Protein AF-A0A346MQ80-F1 (afdb_monomer)

Solvent-accessible surface area (backbone atoms only — not comparable to full-atom values): 6029 Å² total; per-residue (Å²): 133,83,65,80,61,56,65,54,52,51,52,51,49,65,62,46,48,62,55,48,46,70,76,73,52,76,80,83,78,87,58,66,38,79,82,49,69,52,98,87,26,42,31,30,27,50,68,86,54,78,89,53,74,91,45,47,69,59,49,46,54,50,50,57,52,48,51,68,75,38,64,91,51,84,67,48,67,32,31,45,47,48,78,55,81,80,87,45,72,45,78,47,76,39,62,79,133

Mean predicted aligned error: 6.94 Å

Structure (mmCIF, N/CA/C/O backbone):
data_AF-A0A346MQ80-F1
#
_entry.id   AF-A0A346MQ80-F1
#
loop_
_atom_site.group_PDB
_atom_site.id
_atom_site.type_symbol
_atom_site.label_atom_id
_atom_site.label_alt_id
_atom_site.label_comp_id
_atom_site.label_asym_id
_atom_site.label_entity_id
_atom_site.label_seq_id
_atom_site.pdbx_PDB_ins_code
_atom_site.Cartn_x
_atom_site.Cartn_y
_atom_site.Cartn_z
_atom_site.occupancy
_atom_site.B_iso_or_equiv
_atom_site.auth_seq_id
_atom_site.auth_comp_id
_atom_site.auth_asym_id
_atom_site.auth_atom_id
_atom_site.pdbx_PDB_model_num
ATOM 1 N N . ALA A 1 1 ? 29.458 -0.908 -48.238 1.00 64.75 1 ALA A N 1
ATOM 2 C CA . ALA A 1 1 ? 27.996 -0.791 -48.421 1.00 64.75 1 ALA A CA 1
ATOM 3 C C . ALA A 1 1 ? 27.311 -1.436 -47.224 1.00 64.75 1 ALA A C 1
ATOM 5 O O . ALA A 1 1 ? 27.731 -2.516 -46.825 1.00 64.75 1 ALA A O 1
ATOM 6 N N . VAL A 1 2 ? 26.333 -0.771 -46.608 1.00 75.25 2 VAL A N 1
ATOM 7 C CA . VAL A 1 2 ? 25.591 -1.332 -45.466 1.00 75.25 2 VAL A CA 1
ATOM 8 C C . VAL A 1 2 ? 24.642 -2.412 -45.988 1.00 75.25 2 VAL A C 1
ATOM 10 O O . VAL A 1 2 ? 23.961 -2.194 -46.987 1.00 75.25 2 VAL A O 1
A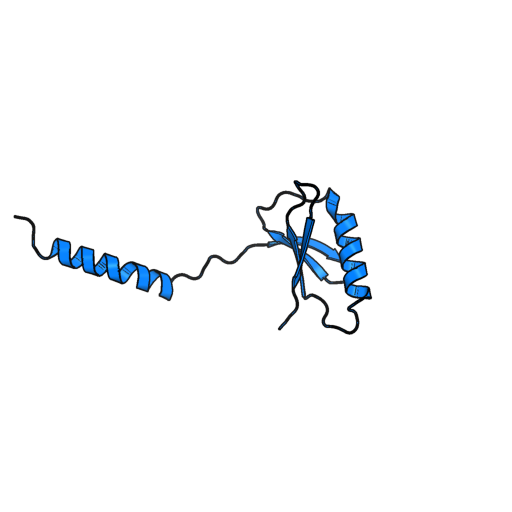TOM 13 N N . ASN A 1 3 ? 24.617 -3.579 -45.341 1.00 86.31 3 ASN A N 1
ATOM 14 C CA . ASN A 1 3 ? 23.718 -4.666 -45.721 1.00 86.31 3 ASN A CA 1
ATOM 15 C C . ASN A 1 3 ? 22.251 -4.204 -45.547 1.00 86.31 3 ASN A C 1
ATOM 17 O O . ASN A 1 3 ? 21.861 -3.881 -44.421 1.00 86.31 3 ASN A O 1
ATOM 21 N N . PRO A 1 4 ? 21.422 -4.188 -46.611 1.00 86.31 4 PRO A N 1
ATOM 22 C CA . PRO A 1 4 ? 20.046 -3.680 -46.559 1.00 86.31 4 PRO A CA 1
ATOM 23 C C . PRO A 1 4 ? 19.120 -4.478 -45.626 1.00 86.31 4 PRO A C 1
ATOM 25 O O . PRO A 1 4 ? 18.016 -4.028 -45.322 1.00 86.31 4 PRO A O 1
ATOM 28 N N . TRP A 1 5 ? 19.553 -5.645 -45.146 1.00 91.94 5 TRP A N 1
ATOM 29 C CA . TRP A 1 5 ? 18.826 -6.444 -44.161 1.00 91.94 5 TRP A CA 1
ATOM 30 C C . TRP A 1 5 ? 18.903 -5.891 -42.737 1.00 91.94 5 TRP A C 1
ATOM 32 O O . TRP A 1 5 ? 17.964 -6.079 -41.967 1.00 91.94 5 TRP A O 1
ATOM 42 N N . ILE A 1 6 ? 19.968 -5.159 -42.399 1.00 93.00 6 ILE A N 1
ATOM 43 C CA . ILE A 1 6 ? 20.173 -4.587 -41.060 1.00 93.00 6 ILE A CA 1
ATOM 44 C C . ILE A 1 6 ? 18.998 -3.685 -40.631 1.00 93.00 6 ILE A C 1
ATOM 46 O O . ILE A 1 6 ? 18.405 -3.963 -39.588 1.00 93.00 6 ILE A O 1
ATOM 50 N N . PRO A 1 7 ? 18.577 -2.661 -41.405 1.00 93.88 7 PRO A N 1
ATOM 51 C CA . PRO A 1 7 ? 17.470 -1.796 -40.989 1.00 93.88 7 PRO A CA 1
ATOM 52 C C . PRO A 1 7 ? 16.128 -2.537 -40.890 1.00 93.88 7 PRO A C 1
ATOM 54 O O . PRO A 1 7 ? 15.298 -2.190 -40.055 1.00 93.88 7 PRO A O 1
ATOM 57 N N . ARG A 1 8 ? 15.914 -3.584 -41.698 1.00 94.25 8 ARG A N 1
ATOM 58 C CA . ARG A 1 8 ? 14.678 -4.384 -41.672 1.00 94.25 8 ARG A CA 1
ATOM 59 C C . ARG A 1 8 ? 14.564 -5.215 -40.398 1.00 94.25 8 ARG A C 1
ATOM 61 O O . ARG A 1 8 ? 13.495 -5.264 -39.801 1.00 94.25 8 ARG A O 1
ATOM 68 N N . VAL A 1 9 ? 15.667 -5.829 -39.972 1.00 95.88 9 VAL A N 1
ATOM 69 C CA . VAL A 1 9 ? 15.724 -6.583 -38.712 1.00 95.88 9 VAL A CA 1
ATOM 70 C C . VAL A 1 9 ? 15.524 -5.651 -37.520 1.00 95.88 9 VAL A C 1
ATOM 72 O O . VAL A 1 9 ? 14.761 -5.983 -36.619 1.00 95.88 9 VAL A O 1
ATOM 75 N N . ILE A 1 10 ? 16.139 -4.465 -37.535 1.00 95.94 10 ILE A N 1
ATOM 76 C CA . ILE A 1 10 ? 15.958 -3.468 -36.468 1.00 95.94 10 ILE A CA 1
ATOM 77 C C . ILE A 1 10 ? 14.492 -3.031 -36.373 1.00 95.94 10 ILE A C 1
ATOM 79 O O . ILE A 1 10 ? 13.942 -3.014 -35.276 1.00 95.94 10 ILE A O 1
ATOM 83 N N . LEU A 1 11 ? 13.838 -2.733 -37.502 1.00 95.88 11 LEU A N 1
ATOM 84 C CA . LEU A 1 11 ? 12.422 -2.351 -37.517 1.00 95.88 11 LEU A CA 1
ATOM 85 C C . LEU A 1 11 ? 11.523 -3.482 -36.999 1.00 95.88 11 LEU A C 1
ATOM 87 O O . LEU A 1 11 ? 10.606 -3.239 -36.218 1.00 95.88 11 LEU A O 1
ATOM 91 N N . PHE A 1 12 ? 11.807 -4.720 -37.405 1.00 96.62 12 PHE A N 1
ATOM 92 C CA . PHE A 1 12 ? 11.075 -5.890 -36.934 1.00 96.62 12 PHE A CA 1
ATOM 93 C C . PHE A 1 12 ? 11.216 -6.073 -35.420 1.00 96.62 12 PHE A C 1
ATOM 95 O O . PHE A 1 12 ? 10.213 -6.211 -34.727 1.00 96.62 12 PHE A O 1
ATOM 102 N N . LEU A 1 13 ? 12.440 -6.006 -34.888 1.00 96.75 13 LEU A N 1
ATOM 103 C CA . LEU A 1 13 ? 12.687 -6.102 -33.448 1.00 96.75 13 LEU A CA 1
ATOM 104 C C . LEU A 1 13 ? 12.037 -4.949 -32.676 1.00 96.75 13 LEU A C 1
ATOM 106 O O . LEU A 1 13 ? 11.488 -5.182 -31.603 1.00 96.75 13 LEU A O 1
ATOM 110 N N . ALA A 1 14 ? 12.041 -3.734 -33.230 1.00 95.69 14 ALA A N 1
ATOM 111 C CA . ALA A 1 14 ? 11.400 -2.575 -32.614 1.00 95.69 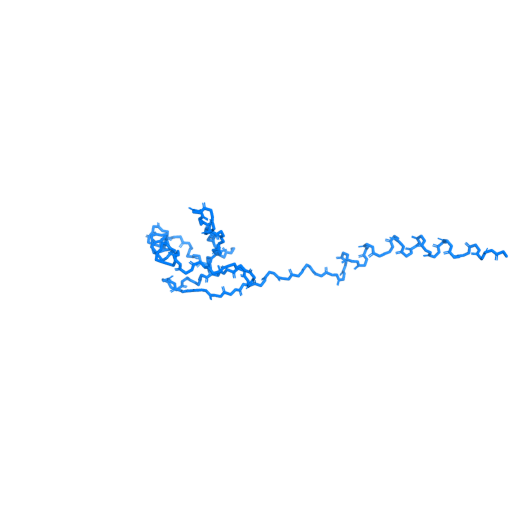14 ALA A CA 1
ATOM 112 C C . ALA A 1 14 ? 9.877 -2.748 -32.476 1.00 95.69 14 ALA A C 1
ATOM 114 O O . ALA A 1 14 ? 9.302 -2.292 -31.492 1.00 95.69 14 ALA A O 1
ATOM 115 N N . LEU A 1 15 ? 9.233 -3.433 -33.427 1.00 95.69 15 LEU A N 1
ATOM 116 C CA . LEU A 1 15 ? 7.805 -3.764 -33.365 1.00 95.69 15 LEU A CA 1
ATOM 117 C C . LEU A 1 15 ? 7.518 -4.990 -32.490 1.00 95.69 15 LEU A C 1
ATOM 119 O O . LEU A 1 15 ? 6.491 -5.040 -31.819 1.00 95.69 15 LEU A O 1
ATOM 123 N N . LEU A 1 16 ? 8.417 -5.974 -32.483 1.00 97.00 16 LEU A N 1
ATOM 124 C CA . LEU A 1 16 ? 8.259 -7.207 -31.713 1.00 97.00 16 LEU A CA 1
ATOM 125 C C . LEU A 1 16 ? 8.430 -6.968 -30.205 1.00 97.00 16 LEU A C 1
ATOM 127 O O . LEU A 1 16 ? 7.697 -7.534 -29.398 1.00 97.00 16 LEU A O 1
ATOM 131 N N . LEU A 1 17 ? 9.385 -6.122 -29.816 1.00 95.06 17 LEU A N 1
ATOM 132 C CA . LEU A 1 17 ? 9.734 -5.872 -28.418 1.00 95.06 17 LEU A CA 1
ATOM 133 C C . LEU A 1 17 ? 8.549 -5.426 -27.535 1.00 95.06 17 LEU A C 1
ATOM 135 O O . LEU A 1 17 ? 8.375 -6.041 -26.484 1.00 95.06 17 LEU A O 1
ATOM 139 N N . PRO A 1 18 ? 7.695 -4.449 -27.911 1.00 94.31 18 PRO A N 1
ATOM 140 C CA . PRO A 1 18 ? 6.540 -4.085 -27.087 1.00 94.31 18 PRO A CA 1
ATOM 141 C C . PRO A 1 18 ? 5.528 -5.230 -26.939 1.00 94.31 18 PRO A C 1
ATOM 143 O O . PRO A 1 18 ? 4.946 -5.388 -25.869 1.00 94.31 18 PRO A O 1
ATOM 146 N N . ILE A 1 19 ? 5.357 -6.070 -27.966 1.00 94.94 19 ILE A N 1
ATOM 147 C CA . ILE A 1 19 ? 4.480 -7.250 -27.899 1.00 94.94 19 ILE A CA 1
ATOM 148 C C . ILE A 1 19 ? 5.036 -8.252 -26.882 1.00 94.94 19 ILE A C 1
ATOM 150 O O . ILE A 1 19 ? 4.302 -8.739 -26.027 1.00 94.94 19 ILE A O 1
ATOM 154 N N . CYS A 1 20 ? 6.345 -8.512 -26.922 1.00 93.94 20 CYS A N 1
ATOM 155 C CA . CYS A 1 20 ? 7.008 -9.372 -25.944 1.00 93.94 20 CYS A CA 1
ATOM 156 C C . CYS A 1 20 ? 6.870 -8.834 -24.515 1.00 93.94 20 CYS A C 1
ATOM 158 O O . CYS A 1 20 ? 6.624 -9.612 -23.600 1.00 93.94 20 CYS A O 1
ATOM 160 N N . VAL A 1 21 ? 6.993 -7.519 -24.308 1.00 93.44 21 VAL A N 1
ATOM 161 C CA . VAL A 1 21 ? 6.813 -6.917 -22.977 1.00 93.44 21 VAL A CA 1
ATOM 162 C C . VAL A 1 21 ? 5.397 -7.171 -22.459 1.00 93.44 21 VAL A C 1
ATOM 164 O O . VAL A 1 21 ? 5.245 -7.643 -21.337 1.00 93.44 21 VAL A O 1
ATOM 167 N N . LEU A 1 22 ? 4.368 -6.955 -23.279 1.00 89.88 22 LEU A N 1
ATOM 168 C CA . LEU A 1 22 ? 2.977 -7.181 -22.867 1.00 89.88 22 LEU A CA 1
ATOM 169 C C . LEU A 1 22 ? 2.662 -8.652 -22.560 1.00 89.88 22 LEU A C 1
ATOM 171 O O . LEU A 1 22 ? 1.844 -8.926 -21.689 1.00 89.88 22 LEU A O 1
ATOM 175 N N . LEU A 1 23 ? 3.285 -9.590 -23.277 1.00 91.94 23 LEU A N 1
ATOM 176 C CA . LEU A 1 23 ? 3.012 -11.023 -23.119 1.00 91.94 23 LEU A CA 1
ATOM 177 C C . LEU A 1 23 ? 3.844 -11.691 -22.020 1.00 91.94 23 LEU A C 1
ATOM 179 O O . LEU A 1 23 ? 3.412 -12.699 -21.466 1.00 91.94 23 LEU A O 1
ATOM 183 N N . PHE A 1 24 ? 5.042 -11.176 -21.734 1.00 90.44 24 PHE A N 1
ATOM 184 C CA . PHE A 1 24 ? 6.021 -11.865 -20.886 1.00 90.44 24 PHE A CA 1
ATOM 185 C C . PHE A 1 24 ? 6.430 -11.092 -19.635 1.00 90.44 24 PHE A C 1
ATOM 187 O O . PHE A 1 24 ? 7.193 -11.625 -18.829 1.00 90.44 24 PHE A O 1
ATOM 194 N N . THR A 1 25 ? 5.955 -9.860 -19.447 1.00 86.62 25 THR A N 1
ATOM 195 C CA . THR A 1 25 ? 6.199 -9.117 -18.206 1.00 86.62 25 THR A CA 1
ATOM 196 C C . THR A 1 25 ? 4.902 -8.973 -17.428 1.00 86.62 25 THR A C 1
ATOM 198 O O . THR A 1 25 ? 3.906 -8.475 -17.940 1.00 86.62 25 THR A O 1
ATOM 201 N N . ASN A 1 26 ? 4.924 -9.416 -16.174 1.00 78.31 26 ASN A N 1
ATOM 202 C CA . ASN A 1 26 ? 3.914 -9.016 -15.208 1.00 78.31 26 ASN A CA 1
ATOM 203 C C . ASN A 1 26 ? 4.391 -7.720 -14.544 1.00 78.31 26 ASN A C 1
ATOM 205 O O . ASN A 1 26 ? 5.599 -7.573 -14.313 1.00 78.31 26 ASN A O 1
ATOM 209 N N . PRO A 1 27 ? 3.489 -6.772 -14.238 1.00 77.62 27 PRO A N 1
ATOM 210 C CA . PRO A 1 27 ? 3.857 -5.636 -13.409 1.00 77.62 27 PRO A CA 1
ATOM 211 C C . PRO A 1 27 ? 4.421 -6.151 -12.081 1.00 77.62 27 PRO A C 1
ATOM 213 O O . PRO A 1 27 ? 3.953 -7.156 -11.548 1.00 77.62 27 PRO A O 1
ATOM 216 N N . ALA A 1 28 ? 5.445 -5.477 -11.559 1.00 78.12 28 ALA A N 1
ATOM 217 C CA . ALA A 1 28 ? 5.991 -5.824 -10.255 1.00 78.12 28 ALA A CA 1
ATOM 218 C C . ALA A 1 28 ? 4.880 -5.735 -9.197 1.00 78.12 28 ALA A C 1
ATOM 220 O O . ALA A 1 28 ? 4.190 -4.716 -9.107 1.00 78.12 28 ALA A O 1
ATOM 221 N N . GLU A 1 29 ? 4.707 -6.799 -8.413 1.00 79.75 29 GLU A N 1
ATOM 222 C CA . GLU A 1 29 ? 3.722 -6.804 -7.337 1.00 79.75 29 GLU A CA 1
ATOM 223 C C . GLU A 1 29 ? 4.082 -5.760 -6.280 1.00 79.75 29 GLU A C 1
ATOM 225 O O . GLU A 1 29 ? 5.249 -5.566 -5.919 1.00 79.75 29 GLU A O 1
ATOM 230 N N . SER A 1 30 ? 3.059 -5.067 -5.783 1.00 85.06 30 SER A N 1
ATOM 231 C CA . SER A 1 30 ? 3.243 -4.088 -4.717 1.00 85.06 30 SER A CA 1
ATOM 232 C C . SER A 1 30 ? 3.570 -4.810 -3.415 1.00 85.06 30 SER A C 1
ATOM 234 O O . SER A 1 30 ? 2.801 -5.640 -2.943 1.00 85.06 30 SER A O 1
ATOM 236 N N . GLN A 1 31 ? 4.719 -4.4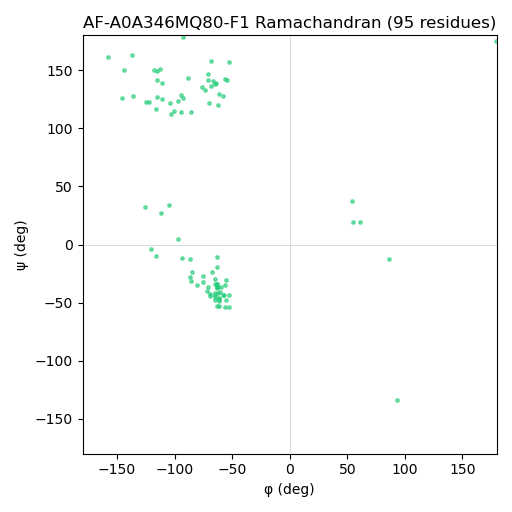81 -2.828 1.00 92.94 31 GLN A N 1
ATOM 237 C CA . GLN A 1 31 ? 5.166 -5.073 -1.572 1.00 92.94 31 GLN A CA 1
ATOM 238 C C . GLN A 1 31 ? 4.727 -4.219 -0.384 1.00 92.94 31 GLN A C 1
ATOM 240 O O . GLN A 1 31 ? 5.055 -3.029 -0.290 1.00 92.94 31 GLN A O 1
ATOM 245 N N . PHE A 1 32 ? 4.047 -4.854 0.565 1.00 95.62 32 PHE A N 1
ATOM 246 C CA . PHE A 1 32 ? 3.576 -4.232 1.794 1.00 95.62 32 PHE A CA 1
ATOM 247 C C . PHE A 1 32 ? 4.218 -4.885 3.017 1.00 95.62 32 PHE A C 1
ATOM 249 O O . PHE A 1 32 ? 4.568 -6.063 3.008 1.00 95.62 32 PHE A O 1
ATOM 256 N N . ARG A 1 33 ? 4.377 -4.100 4.081 1.00 95.38 33 ARG A N 1
ATOM 257 C CA . ARG A 1 33 ? 4.767 -4.567 5.411 1.00 95.38 33 ARG A CA 1
ATOM 258 C C . ARG A 1 33 ? 3.626 -4.312 6.387 1.00 95.38 33 ARG A C 1
ATOM 260 O O . ARG A 1 33 ? 2.993 -3.256 6.327 1.00 95.38 33 ARG A O 1
ATOM 267 N N . GLN A 1 34 ? 3.417 -5.244 7.3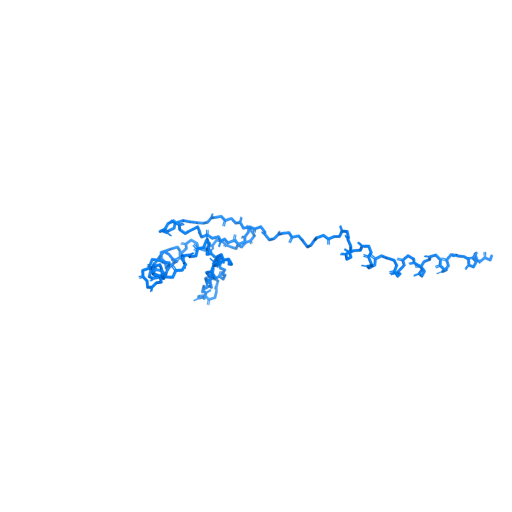05 1.00 96.56 34 GLN A N 1
ATOM 268 C CA . GLN A 1 34 ? 2.451 -5.080 8.383 1.00 96.56 34 GLN A CA 1
ATOM 269 C C . GLN A 1 34 ? 3.011 -4.142 9.457 1.00 96.56 34 GLN A C 1
ATOM 271 O O . GLN A 1 34 ? 4.178 -4.245 9.840 1.00 96.56 34 GLN A O 1
ATOM 276 N N . ILE A 1 35 ? 2.183 -3.209 9.923 1.00 95.69 35 ILE A N 1
ATOM 277 C CA . ILE A 1 35 ? 2.526 -2.245 10.984 1.00 95.69 35 ILE A CA 1
ATOM 278 C C . ILE A 1 35 ? 1.676 -2.416 12.244 1.00 95.69 35 ILE A C 1
ATOM 280 O O . ILE A 1 35 ? 1.981 -1.807 13.266 1.00 95.69 35 ILE A O 1
ATOM 284 N N . GLY A 1 36 ? 0.631 -3.237 12.176 1.00 95.44 36 GLY A N 1
ATOM 285 C CA . GLY A 1 36 ? -0.253 -3.548 13.290 1.00 95.44 36 GLY A CA 1
ATOM 286 C C . GLY A 1 36 ? -1.359 -4.506 12.865 1.00 95.44 36 GLY A C 1
ATOM 287 O O . GLY A 1 36 ? -1.482 -4.852 11.689 1.00 95.44 36 GLY A O 1
ATOM 288 N N . GLU A 1 37 ? -2.153 -4.935 13.832 1.00 96.56 37 GLU A N 1
ATOM 289 C CA . GLU A 1 37 ? -3.361 -5.725 13.622 1.00 96.56 37 GLU A CA 1
ATOM 290 C C . GLU A 1 37 ? -4.376 -5.321 14.684 1.00 96.56 37 GLU A C 1
ATOM 292 O O . GLU A 1 37 ? -4.056 -5.317 15.874 1.00 96.56 37 GLU A O 1
ATOM 297 N N . TYR A 1 38 ? -5.577 -4.946 14.254 1.00 95.19 38 TYR A N 1
ATOM 298 C CA . TYR A 1 38 ? -6.622 -4.445 15.145 1.00 95.19 38 TYR A CA 1
ATOM 299 C C . TYR A 1 38 ? -7.943 -5.091 14.765 1.00 95.19 38 TYR A C 1
ATOM 301 O O . TYR A 1 38 ? -8.328 -5.056 13.601 1.00 95.19 38 TYR A O 1
ATOM 309 N N . GLN A 1 39 ? -8.640 -5.687 15.734 1.00 91.81 39 GLN A N 1
ATOM 310 C CA . GLN A 1 39 ? -9.893 -6.415 15.484 1.00 91.81 39 GLN A CA 1
ATOM 311 C C . GLN A 1 39 ? -9.748 -7.515 14.406 1.00 91.81 39 GLN A C 1
ATOM 313 O O . GLN A 1 39 ? -10.656 -7.726 13.609 1.00 91.81 39 GLN A O 1
ATOM 318 N N . ASN A 1 40 ? -8.598 -8.206 14.377 1.00 92.31 40 ASN A N 1
ATOM 319 C CA . ASN A 1 40 ? -8.204 -9.189 13.351 1.00 92.31 40 ASN A CA 1
ATOM 320 C C . ASN A 1 40 ? -8.102 -8.622 11.920 1.00 92.31 40 ASN A C 1
ATOM 322 O O . ASN A 1 40 ? -8.139 -9.376 10.952 1.00 92.31 40 ASN A O 1
ATOM 326 N N . VAL A 1 41 ? -7.978 -7.298 11.778 1.00 95.44 41 VAL A N 1
ATOM 327 C CA . VAL A 1 41 ? -7.733 -6.628 10.499 1.00 95.44 41 VAL A CA 1
ATOM 328 C C . VAL A 1 41 ? -6.258 -6.215 10.441 1.00 95.44 41 VAL A C 1
ATOM 330 O O . VAL A 1 41 ? -5.842 -5.336 11.212 1.00 95.44 41 VAL A O 1
ATOM 333 N N . PRO A 1 42 ? -5.441 -6.823 9.561 1.00 97.00 42 PRO A N 1
ATOM 334 C CA . PRO A 1 42 ? -4.046 -6.446 9.403 1.00 97.00 42 PRO A CA 1
ATOM 335 C C . PRO A 1 42 ? -3.936 -5.053 8.778 1.00 97.00 42 PRO A C 1
ATOM 337 O O . PRO A 1 42 ? -4.625 -4.713 7.812 1.00 97.00 42 PRO A O 1
ATOM 340 N N . VAL A 1 43 ? -3.037 -4.239 9.330 1.00 97.25 43 VAL A N 1
ATOM 341 C CA . VAL A 1 43 ? -2.726 -2.910 8.800 1.00 97.25 43 VAL A CA 1
ATOM 342 C C . VAL A 1 43 ? -1.399 -2.955 8.075 1.00 97.25 43 VAL A C 1
ATOM 344 O O . VAL A 1 43 ? -0.356 -3.252 8.660 1.00 97.25 43 VAL A O 1
ATOM 347 N N . MET A 1 44 ? -1.446 -2.583 6.807 1.00 97.19 44 MET A N 1
ATOM 348 C CA . MET A 1 44 ? -0.363 -2.703 5.851 1.00 97.19 44 MET A CA 1
ATOM 349 C C . MET A 1 44 ? 0.103 -1.322 5.390 1.00 97.19 44 MET A C 1
ATOM 351 O O . MET A 1 44 ? -0.664 -0.366 5.318 1.00 97.19 44 MET A O 1
ATOM 355 N N . THR A 1 45 ? 1.379 -1.192 5.050 1.00 96.50 45 THR A N 1
ATOM 356 C CA . THR A 1 45 ? 1.930 0.007 4.399 1.00 96.50 45 THR A CA 1
ATOM 357 C C . THR A 1 45 ? 3.010 -0.408 3.402 1.00 96.50 45 THR A C 1
ATOM 359 O O . THR A 1 45 ? 3.643 -1.444 3.621 1.00 96.50 45 THR A O 1
ATOM 362 N N . PRO A 1 46 ? 3.256 0.326 2.300 1.00 95.56 46 PRO A N 1
ATOM 363 C CA . PRO A 1 46 ? 4.299 -0.056 1.352 1.00 95.56 46 PRO A CA 1
ATOM 364 C C . PRO A 1 46 ? 5.660 -0.221 2.041 1.00 95.56 46 PRO A C 1
ATOM 366 O O . PRO A 1 46 ? 6.020 0.575 2.911 1.00 95.56 46 PRO A O 1
ATOM 369 N N . VAL A 1 47 ? 6.453 -1.219 1.639 1.00 94.94 47 VAL A N 1
ATOM 370 C CA . VAL A 1 47 ? 7.754 -1.522 2.280 1.00 94.94 47 VAL A CA 1
ATOM 371 C C . VAL A 1 47 ? 8.712 -0.328 2.325 1.00 94.94 47 VAL A C 1
ATOM 373 O O . VAL A 1 47 ? 9.458 -0.191 3.290 1.00 94.94 47 VAL A O 1
ATOM 376 N N . ASN A 1 48 ? 8.629 0.578 1.348 1.00 92.62 48 ASN A N 1
ATOM 377 C CA . ASN A 1 48 ? 9.459 1.785 1.255 1.00 92.62 48 ASN A CA 1
ATOM 378 C C . ASN A 1 48 ? 8.773 3.049 1.807 1.00 92.62 48 ASN A C 1
ATOM 380 O O . ASN A 1 48 ? 9.319 4.145 1.703 1.00 92.62 48 ASN A O 1
ATOM 384 N N . HIS A 1 49 ? 7.574 2.926 2.384 1.00 93.56 49 HIS A N 1
ATOM 385 C CA . HIS A 1 49 ? 6.866 4.056 2.978 1.00 93.56 49 HIS A CA 1
ATOM 386 C C . HIS A 1 49 ? 7.566 4.513 4.272 1.00 93.56 49 HIS A C 1
ATOM 388 O O . HIS A 1 49 ? 7.988 3.653 5.056 1.00 93.56 49 HIS A O 1
ATOM 394 N N . PRO A 1 50 ? 7.656 5.827 4.562 1.00 93.88 50 PRO A N 1
ATOM 395 C CA . PRO A 1 50 ? 8.135 6.328 5.850 1.00 93.88 50 PRO A CA 1
ATOM 396 C C . PRO A 1 50 ? 7.394 5.709 7.043 1.00 93.88 50 PRO A C 1
ATOM 398 O O . PRO A 1 50 ? 6.261 5.235 6.921 1.00 93.88 50 PRO A O 1
ATOM 401 N N . GLN A 1 51 ? 8.019 5.712 8.219 1.00 91.06 51 GLN A N 1
ATOM 402 C CA . GLN A 1 51 ? 7.332 5.275 9.434 1.00 91.06 51 GLN A CA 1
ATOM 403 C C . GLN A 1 51 ? 6.207 6.252 9.794 1.00 91.06 51 GLN A C 1
ATOM 405 O O . GLN A 1 51 ? 6.359 7.467 9.675 1.00 91.06 51 GLN A O 1
ATOM 410 N N . ILE A 1 52 ? 5.085 5.705 10.257 1.00 93.69 52 ILE A N 1
ATOM 411 C CA . ILE A 1 52 ? 3.887 6.458 10.652 1.00 93.69 52 ILE A CA 1
ATOM 412 C C . ILE A 1 52 ? 3.464 6.112 12.084 1.00 93.69 52 ILE A C 1
ATOM 414 O O . ILE A 1 52 ? 2.287 6.147 12.414 1.00 93.69 52 ILE A O 1
ATOM 418 N N . ASN A 1 53 ? 4.429 5.793 12.953 1.00 92.75 53 ASN A N 1
ATOM 419 C CA . ASN A 1 53 ? 4.174 5.289 14.310 1.00 92.75 53 ASN A CA 1
ATOM 420 C C . ASN A 1 53 ? 3.298 6.240 15.145 1.00 92.75 53 ASN A C 1
ATOM 422 O O . ASN A 1 53 ? 2.444 5.794 15.902 1.00 92.75 53 ASN A O 1
ATOM 426 N N . ASN A 1 54 ? 3.452 7.554 14.947 1.00 93.88 54 ASN A N 1
ATOM 427 C CA . ASN A 1 54 ? 2.649 8.581 15.622 1.00 93.88 54 ASN A CA 1
ATOM 428 C C . ASN A 1 54 ? 1.151 8.508 15.271 1.00 93.88 54 ASN A C 1
ATOM 430 O O . ASN A 1 54 ? 0.326 9.049 15.999 1.00 93.88 54 ASN A O 1
ATOM 434 N N . TRP A 1 55 ? 0.801 7.852 14.163 1.00 96.06 55 TRP A N 1
ATOM 435 C CA . TRP A 1 55 ? -0.573 7.679 13.704 1.00 96.06 55 TRP A CA 1
ATOM 436 C C . TRP A 1 55 ? -1.211 6.376 14.182 1.00 96.06 55 TRP A C 1
ATOM 438 O O . TRP A 1 55 ? -2.426 6.253 14.063 1.00 96.06 55 TRP A O 1
ATOM 448 N N . LEU A 1 56 ? -0.446 5.427 14.739 1.00 95.38 56 LEU A N 1
ATOM 449 C CA . LEU A 1 56 ? -0.965 4.113 15.147 1.00 95.38 56 LEU A CA 1
ATOM 450 C C . LEU A 1 56 ? -2.194 4.199 16.072 1.00 95.38 56 LEU A C 1
ATOM 452 O O . LEU A 1 56 ? -3.171 3.516 15.775 1.00 95.38 56 LEU A O 1
ATOM 456 N N . PRO A 1 57 ? -2.242 5.082 17.093 1.00 96.25 57 PRO A N 1
ATOM 457 C CA . PRO A 1 57 ? -3.439 5.208 17.930 1.00 96.25 57 PRO A CA 1
ATOM 458 C C . PRO A 1 57 ? -4.673 5.688 17.147 1.00 96.25 57 PRO A C 1
ATOM 460 O O . PRO A 1 57 ? 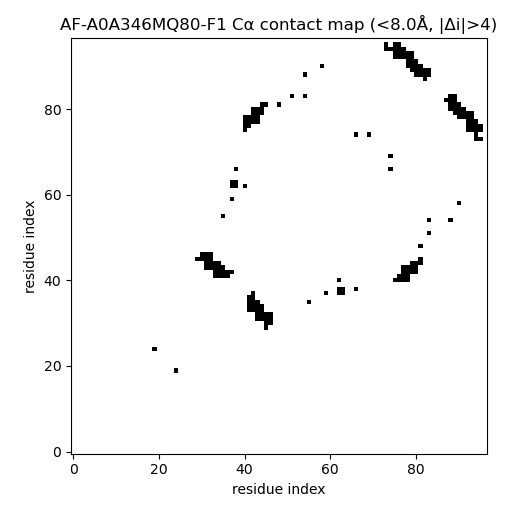-5.795 5.248 17.390 1.00 96.25 57 PRO A O 1
ATOM 463 N N . SER A 1 58 ? -4.476 6.589 16.180 1.00 96.50 58 SER A N 1
ATOM 464 C CA . SER A 1 58 ? -5.553 7.092 15.318 1.00 96.50 58 SER A CA 1
ATOM 465 C C . SER A 1 58 ? -6.031 6.028 14.329 1.00 96.50 58 SER A C 1
ATOM 467 O O . SER A 1 58 ? -7.224 5.956 14.038 1.00 96.50 58 SER A O 1
ATOM 469 N N . ILE A 1 59 ? -5.109 5.204 13.822 1.00 97.19 59 ILE A N 1
ATOM 470 C CA . ILE A 1 59 ? -5.400 4.071 12.935 1.00 97.19 59 ILE A CA 1
ATOM 471 C C . ILE A 1 59 ? -6.262 3.047 13.665 1.00 97.19 59 ILE A C 1
ATOM 473 O O . ILE A 1 59 ? -7.336 2.707 13.174 1.00 97.19 59 ILE A O 1
ATOM 477 N N . GLU A 1 60 ? -5.822 2.617 14.848 1.00 97.38 60 GLU A N 1
ATOM 478 C CA . GLU A 1 60 ? -6.552 1.685 15.708 1.00 97.38 60 GLU A CA 1
ATOM 479 C C . GLU A 1 60 ? -7.979 2.180 15.946 1.00 97.38 60 GLU A C 1
ATOM 481 O O . GLU A 1 60 ? -8.943 1.504 15.590 1.00 97.38 60 GLU A O 1
ATOM 486 N N . GLN A 1 61 ? -8.125 3.423 16.413 1.00 97.06 61 GLN A N 1
ATOM 487 C CA . GLN A 1 61 ? -9.438 4.004 16.677 1.00 97.06 61 GLN A CA 1
ATOM 488 C C . GLN A 1 61 ? -10.333 4.067 15.424 1.00 97.06 61 GLN A C 1
ATOM 490 O O . GLN A 1 61 ?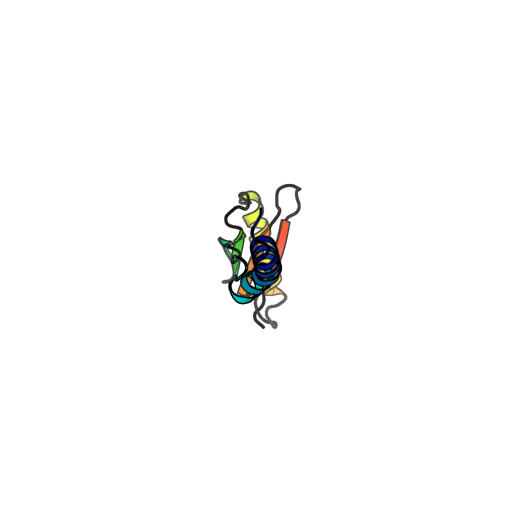 -11.554 3.913 15.520 1.00 97.06 61 GLN A O 1
ATOM 495 N N . CYS A 1 62 ? -9.761 4.331 14.247 1.00 96.19 62 CYS A N 1
ATOM 496 C CA . CYS A 1 62 ? -10.514 4.377 12.996 1.00 96.19 62 CYS A CA 1
ATOM 497 C C . CYS A 1 62 ? -11.001 2.981 12.585 1.00 96.19 62 CYS A C 1
ATOM 499 O O . CYS A 1 62 ? -12.173 2.821 12.241 1.00 96.19 62 CYS A O 1
ATOM 501 N N . ILE A 1 63 ? -10.139 1.968 12.688 1.00 96.06 63 ILE A N 1
ATOM 502 C CA . ILE A 1 63 ? -10.467 0.573 12.372 1.00 96.06 63 ILE A CA 1
ATOM 503 C C . ILE A 1 63 ? -11.514 0.028 13.340 1.00 96.06 63 ILE A C 1
ATOM 505 O O . ILE A 1 63 ? -12.523 -0.507 12.889 1.00 96.06 63 ILE A O 1
ATOM 509 N N . GLU A 1 64 ? -11.347 0.230 14.647 1.00 95.19 64 GLU A N 1
ATOM 510 C CA . GLU A 1 64 ? -12.328 -0.215 15.643 1.00 95.19 64 GLU A CA 1
ATOM 511 C C . GLU A 1 64 ? -13.714 0.381 15.392 1.00 95.19 64 GLU A C 1
ATOM 513 O O . GLU A 1 64 ? -14.729 -0.318 15.447 1.00 95.19 64 GLU A O 1
ATOM 518 N N . ARG A 1 65 ? -13.771 1.681 15.074 1.00 95.38 65 ARG A N 1
ATOM 519 C CA . ARG A 1 65 ? -15.031 2.334 14.708 1.00 95.38 65 ARG A CA 1
ATOM 520 C C . ARG A 1 65 ? -15.597 1.769 13.413 1.00 95.38 65 ARG A C 1
ATOM 522 O O . ARG A 1 65 ? -16.804 1.548 13.365 1.00 95.38 65 ARG A O 1
ATOM 529 N N . TYR A 1 66 ? -14.769 1.551 12.395 1.00 94.69 66 TYR A N 1
ATOM 530 C CA . TYR A 1 66 ? -15.210 1.024 11.107 1.00 94.69 66 TYR A CA 1
ATOM 531 C C . TYR A 1 66 ? -15.831 -0.367 11.260 1.00 94.69 66 TYR A C 1
ATOM 533 O O . TYR A 1 66 ? -16.990 -0.547 10.891 1.00 94.69 66 TYR A O 1
ATOM 541 N N . VAL A 1 67 ? -15.103 -1.292 11.893 1.00 92.88 67 VAL A N 1
ATOM 542 C CA . VAL A 1 67 ? -15.544 -2.668 12.172 1.00 92.88 67 VAL A CA 1
ATOM 543 C C . VAL A 1 67 ? -16.839 -2.673 12.976 1.00 92.88 67 VAL A C 1
ATOM 545 O O . VAL A 1 67 ? -17.769 -3.396 12.642 1.00 92.88 67 VAL A O 1
ATOM 548 N N . LYS A 1 68 ? -16.950 -1.820 14.000 1.00 92.88 68 LYS A N 1
ATOM 549 C CA . LYS A 1 68 ? -18.170 -1.737 14.811 1.00 92.88 68 LYS A CA 1
ATOM 550 C C . LYS A 1 68 ? -19.396 -1.275 14.013 1.00 92.88 68 LYS A C 1
ATOM 552 O O . LYS A 1 68 ? -20.497 -1.728 14.307 1.00 92.88 68 LYS A O 1
ATOM 557 N N . HIS A 1 69 ? -19.230 -0.350 13.066 1.00 92.12 69 HIS A N 1
ATOM 558 C CA . HIS A 1 69 ? -20.350 0.193 12.285 1.00 92.12 69 HIS A CA 1
ATOM 559 C C . HIS A 1 69 ? -20.711 -0.662 11.065 1.00 92.12 69 HIS A C 1
ATOM 561 O O . HIS A 1 69 ? -21.853 -0.596 10.629 1.00 92.12 69 HIS A O 1
ATOM 567 N N . HIS A 1 70 ? -19.774 -1.462 10.554 1.00 88.44 70 HIS A N 1
ATOM 568 C CA . HIS A 1 70 ? -19.958 -2.334 9.388 1.00 88.44 70 HIS A CA 1
ATOM 569 C C . HIS A 1 70 ? -19.937 -3.816 9.789 1.00 88.44 70 HIS A C 1
ATOM 571 O 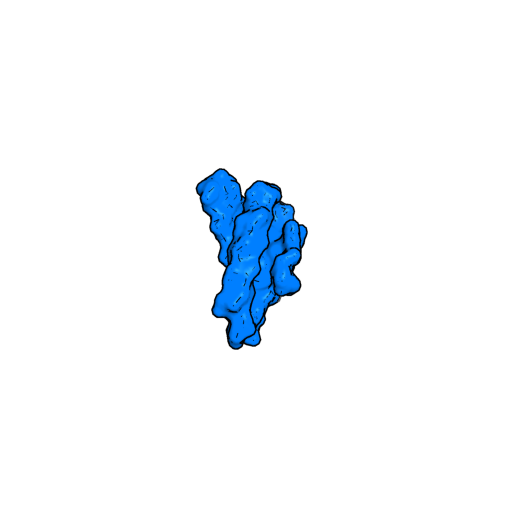O . HIS A 1 70 ? -19.547 -4.673 9.008 1.00 88.44 70 HIS A O 1
ATOM 577 N N . ALA A 1 71 ? -20.322 -4.130 11.030 1.00 78.19 71 ALA A N 1
ATOM 578 C CA . ALA A 1 71 ? -20.266 -5.494 11.557 1.00 78.19 71 ALA A CA 1
ATOM 579 C C . ALA A 1 71 ? -21.253 -6.453 10.865 1.00 78.19 71 ALA A C 1
ATOM 581 O O . ALA A 1 71 ? -21.055 -7.663 10.915 1.00 78.19 71 ALA A O 1
ATOM 582 N N . GLU A 1 72 ? -22.322 -5.919 10.266 1.00 77.25 72 GLU A N 1
ATOM 583 C CA . GLU A 1 72 ? -23.287 -6.692 9.473 1.00 77.25 72 GLU A CA 1
ATOM 584 C C . GLU A 1 72 ? -22.865 -6.841 7.999 1.00 77.25 72 GLU A C 1
ATOM 586 O O . GLU A 1 72 ? -23.425 -7.676 7.290 1.00 77.25 72 GLU A O 1
ATOM 591 N N . ASP A 1 73 ? -21.862 -6.075 7.558 1.00 77.31 73 ASP A N 1
ATOM 592 C CA . ASP A 1 73 ? -21.259 -6.170 6.229 1.00 77.31 73 ASP A CA 1
ATOM 593 C C . ASP A 1 73 ? -20.033 -7.104 6.251 1.00 77.31 73 ASP A C 1
ATOM 595 O O . ASP A 1 73 ? -19.632 -7.642 7.288 1.00 77.31 73 ASP A O 1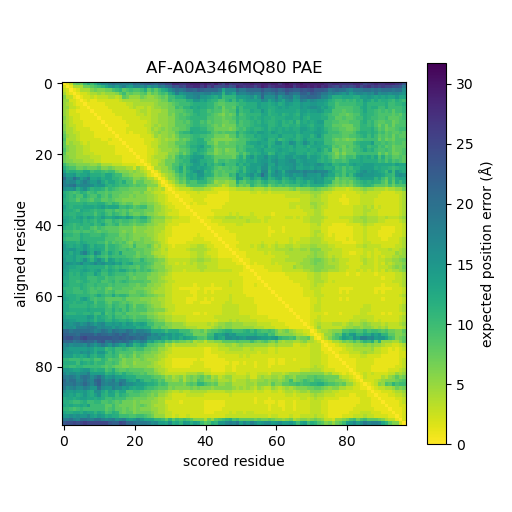
ATOM 599 N N . SER A 1 74 ? -19.397 -7.298 5.093 1.00 83.81 74 SER A N 1
ATOM 600 C CA . SER A 1 74 ? -18.087 -7.945 5.036 1.00 83.81 74 SER A CA 1
ATOM 601 C C . SER A 1 74 ? -17.060 -7.120 5.813 1.00 83.81 74 SER A C 1
ATOM 603 O O . SER A 1 74 ? -16.917 -5.916 5.599 1.00 83.81 74 SER A O 1
ATOM 605 N N . LEU A 1 75 ? -16.315 -7.771 6.706 1.00 90.44 75 LEU A N 1
ATOM 606 C CA . LEU A 1 75 ? -15.159 -7.147 7.337 1.00 90.44 75 LEU A CA 1
ATOM 607 C C . LEU A 1 75 ? -14.027 -6.987 6.313 1.00 90.44 75 LEU A C 1
ATOM 609 O O . LEU A 1 75 ? -13.861 -7.846 5.444 1.00 90.44 75 LEU A O 1
ATOM 613 N N . PRO A 1 76 ? -13.224 -5.917 6.426 1.00 93.50 76 PRO A N 1
ATOM 614 C CA . PRO A 1 76 ? -12.086 -5.724 5.546 1.00 93.50 76 PRO A CA 1
ATOM 615 C C . PRO A 1 76 ? -11.047 -6.828 5.775 1.00 93.50 76 PRO A C 1
ATOM 617 O O . PRO A 1 76 ? -10.738 -7.173 6.917 1.00 93.50 76 PRO A O 1
ATOM 620 N N . VAL A 1 77 ? -10.477 -7.342 4.687 1.00 95.31 77 VAL A N 1
ATOM 621 C CA . VAL A 1 77 ? -9.395 -8.337 4.725 1.00 95.31 77 VAL A CA 1
ATOM 622 C C . VAL A 1 77 ? -8.062 -7.707 5.117 1.00 95.31 77 VAL A C 1
ATOM 624 O O . VAL A 1 77 ? -7.248 -8.343 5.779 1.00 95.31 77 VAL A O 1
ATOM 627 N N . GLU A 1 78 ? -7.846 -6.445 4.747 1.00 95.94 78 GLU A N 1
ATOM 628 C CA . GLU A 1 78 ? -6.685 -5.654 5.147 1.00 95.94 78 GLU A CA 1
ATOM 629 C C . GLU A 1 78 ? -6.976 -4.152 5.038 1.00 95.94 78 GLU A C 1
ATOM 631 O O . GLU A 1 78 ? -7.897 -3.712 4.342 1.00 95.94 78 GLU A O 1
ATOM 636 N N . VAL A 1 79 ? -6.164 -3.345 5.721 1.00 97.31 79 VAL A N 1
ATOM 637 C CA . VAL A 1 79 ? -6.200 -1.883 5.605 1.00 97.31 79 VAL A CA 1
ATOM 638 C C . VAL A 1 79 ? -4.841 -1.362 5.173 1.00 97.31 79 VAL A C 1
ATOM 640 O O . VAL A 1 79 ? -3.851 -1.545 5.877 1.00 97.31 79 VAL A O 1
ATOM 643 N N . ILE A 1 80 ? -4.790 -0.644 4.051 1.00 97.12 80 ILE A N 1
ATOM 644 C CA . ILE A 1 80 ? -3.555 -0.035 3.549 1.00 97.12 80 ILE A CA 1
ATOM 645 C C . ILE A 1 80 ? -3.465 1.417 4.026 1.00 97.12 80 ILE A C 1
ATOM 647 O O . ILE A 1 80 ? -4.240 2.278 3.596 1.00 97.12 80 ILE A O 1
ATOM 651 N N . ALA A 1 81 ? -2.478 1.693 4.878 1.00 97.44 81 ALA A N 1
ATOM 652 C CA . ALA A 1 81 ? -2.169 3.006 5.426 1.00 97.44 81 ALA A CA 1
ATOM 653 C C . ALA A 1 81 ? -1.044 3.708 4.645 1.00 97.44 81 ALA A C 1
ATOM 655 O O . ALA A 1 81 ? 0.080 3.200 4.536 1.00 97.44 81 ALA A O 1
ATOM 656 N N . THR A 1 82 ? -1.328 4.909 4.134 1.00 95.94 82 THR A N 1
ATOM 657 C CA . THR A 1 82 ? -0.361 5.770 3.426 1.00 95.94 82 THR A CA 1
ATOM 658 C C . THR A 1 82 ? -0.484 7.240 3.851 1.00 95.94 82 THR A C 1
ATOM 660 O O . THR A 1 82 ? -1.468 7.653 4.466 1.00 95.94 82 THR A O 1
ATOM 663 N N . GLY A 1 83 ? 0.534 8.053 3.553 1.00 94.12 83 GLY A N 1
ATOM 664 C CA . GLY A 1 83 ? 0.575 9.476 3.903 1.00 94.12 83 GLY A CA 1
ATOM 665 C C . GLY A 1 83 ? 1.273 9.744 5.242 1.00 94.12 83 GLY A C 1
ATOM 666 O O . GLY A 1 83 ? 2.379 9.271 5.492 1.00 94.12 83 GLY A O 1
ATOM 667 N N . GLY A 1 84 ? 0.671 10.570 6.095 1.00 89.75 84 GLY A N 1
ATOM 668 C CA . GLY A 1 84 ? 1.146 10.876 7.450 1.00 89.75 84 GLY A CA 1
ATOM 669 C C . GLY A 1 84 ? 2.175 12.009 7.568 1.00 89.75 84 GLY A C 1
ATOM 670 O O . GLY A 1 84 ? 2.401 12.485 8.676 1.00 89.75 84 GLY A O 1
ATOM 671 N N . GLN A 1 85 ? 2.760 12.479 6.459 1.00 85.94 85 GLN A N 1
ATOM 672 C CA . GLN A 1 85 ? 3.754 13.571 6.453 1.00 85.94 85 GLN A CA 1
ATOM 673 C C . GLN A 1 85 ? 3.123 14.978 6.409 1.00 85.94 85 GLN A C 1
ATOM 675 O O . GLN A 1 85 ? 3.655 15.906 7.003 1.00 85.94 85 GLN A O 1
ATOM 680 N N . ASN A 1 86 ? 1.952 15.135 5.777 1.00 87.62 86 ASN A N 1
ATOM 681 C CA . ASN A 1 86 ? 1.244 16.422 5.639 1.00 87.62 86 ASN A CA 1
ATOM 682 C C . ASN A 1 86 ? 0.030 16.531 6.575 1.00 87.62 86 ASN A C 1
ATOM 684 O O . ASN A 1 86 ? -1.008 17.069 6.200 1.00 87.62 86 ASN A O 1
ATOM 688 N N . ASN A 1 87 ? 0.130 15.940 7.768 1.00 89.50 87 ASN A N 1
ATOM 689 C CA . ASN A 1 87 ? -0.973 15.823 8.729 1.00 89.50 87 ASN A CA 1
ATOM 690 C C . ASN A 1 87 ? -2.253 15.162 8.167 1.00 89.50 87 ASN A C 1
ATOM 692 O O . ASN A 1 87 ? -3.343 15.322 8.709 1.00 89.50 87 ASN A O 1
ATOM 696 N N . GLN A 1 88 ? -2.109 14.424 7.068 1.00 93.06 88 GLN A N 1
ATOM 697 C CA . GLN A 1 88 ? -3.174 13.696 6.400 1.00 93.06 88 GLN A CA 1
ATOM 698 C C . GLN A 1 88 ? -2.752 12.242 6.277 1.00 93.06 88 GLN A C 1
ATOM 700 O O . GLN A 1 88 ? -1.707 11.938 5.697 1.00 93.06 88 GLN A O 1
ATOM 705 N N . LEU A 1 89 ? -3.575 11.358 6.823 1.00 95.31 89 LEU A N 1
ATOM 706 C CA . LEU A 1 89 ? -3.424 9.918 6.722 1.00 95.31 89 LEU A CA 1
ATOM 707 C C . LEU A 1 89 ? -4.552 9.366 5.854 1.00 95.31 89 LEU A C 1
ATOM 709 O O . LEU A 1 89 ? -5.696 9.805 5.971 1.00 95.31 89 LEU A O 1
ATOM 713 N N . ILE A 1 90 ? -4.220 8.412 4.994 1.00 96.38 90 ILE A N 1
ATOM 714 C CA . ILE A 1 90 ? -5.169 7.745 4.109 1.00 96.38 90 ILE A CA 1
ATOM 715 C C . ILE A 1 90 ? -5.228 6.279 4.525 1.00 96.38 90 ILE A C 1
ATOM 717 O O . ILE A 1 90 ? -4.191 5.621 4.612 1.00 96.38 90 ILE A O 1
ATOM 721 N N . LEU A 1 91 ? -6.441 5.788 4.775 1.00 97.31 91 LEU A N 1
ATOM 722 C CA . LEU A 1 91 ? -6.728 4.388 5.067 1.00 97.31 91 LEU A CA 1
ATOM 723 C C . LEU A 1 91 ? -7.618 3.838 3.960 1.00 97.31 91 LEU A C 1
ATOM 725 O O . LEU A 1 91 ? -8.738 4.311 3.773 1.00 97.31 91 LEU A O 1
ATOM 729 N N . ASN A 1 92 ? -7.107 2.857 3.223 1.00 96.81 92 ASN A N 1
ATOM 730 C CA . ASN A 1 92 ? -7.885 2.128 2.229 1.00 96.81 92 ASN A CA 1
ATOM 731 C C . ASN A 1 92 ? -8.309 0.797 2.841 1.00 96.81 92 ASN A C 1
ATOM 733 O O . ASN A 1 92 ? -7.451 -0.026 3.150 1.00 96.81 92 ASN A O 1
ATOM 737 N N . TYR A 1 93 ? -9.613 0.613 3.028 1.00 95.81 93 TYR A N 1
ATOM 738 C CA . TYR A 1 93 ? -10.201 -0.628 3.522 1.00 95.81 93 TYR A CA 1
ATOM 739 C C . TYR A 1 93 ? -10.431 -1.562 2.338 1.00 95.81 93 TYR A C 1
ATOM 741 O O . TYR A 1 93 ? -11.218 -1.239 1.446 1.00 95.81 93 TYR A O 1
ATOM 749 N N . ILE A 1 94 ? -9.714 -2.681 2.310 1.00 94.88 94 ILE A N 1
ATOM 750 C CA . ILE A 1 94 ? -9.814 -3.675 1.244 1.00 94.88 94 ILE A CA 1
ATOM 751 C C . ILE A 1 94 ? -10.800 -4.744 1.694 1.00 94.88 94 ILE A C 1
ATOM 753 O O . ILE A 1 94 ? -10.671 -5.284 2.789 1.00 94.88 94 ILE A O 1
ATOM 757 N N . HIS A 1 95 ? -11.783 -5.037 0.851 1.00 93.50 95 HIS A 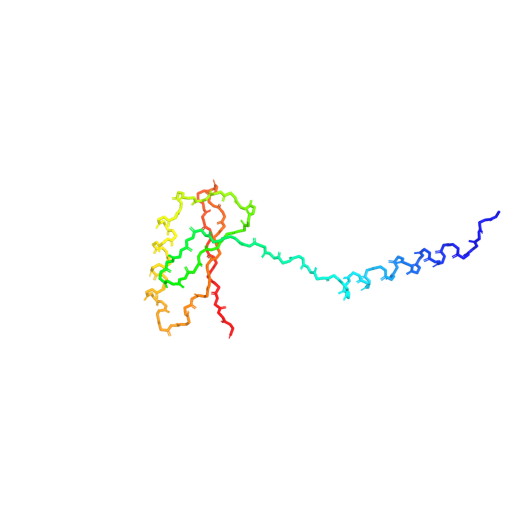N 1
ATOM 758 C CA . HIS A 1 95 ? -12.773 -6.090 1.066 1.00 93.50 95 HIS A CA 1
ATOM 759 C C . HIS A 1 95 ? -12.555 -7.195 0.042 1.00 93.50 95 HIS A C 1
ATOM 761 O O . HIS A 1 95 ? -12.063 -6.925 -1.056 1.00 93.50 95 HIS A O 1
ATOM 767 N N . ASP A 1 96 ? -12.901 -8.424 0.413 1.00 86.94 96 ASP A N 1
ATOM 768 C CA . ASP A 1 96 ? -12.915 -9.527 -0.546 1.00 86.94 96 ASP A CA 1
ATOM 769 C C . ASP A 1 96 ? -14.044 -9.330 -1.577 1.00 86.94 96 ASP A C 1
ATOM 771 O O . ASP A 1 96 ? -14.988 -8.570 -1.332 1.00 86.94 96 ASP A O 1
ATOM 775 N N . SER A 1 97 ? -13.913 -9.961 -2.748 1.00 69.94 97 SER A N 1
ATOM 776 C CA . SER A 1 97 ? -14.852 -9.815 -3.882 1.00 69.94 97 SER A CA 1
ATOM 777 C C . SER A 1 97 ? -16.074 -10.723 -3.787 1.00 69.94 97 SER A C 1
ATOM 779 O O . SER A 1 97 ? -15.923 -11.873 -3.321 1.00 69.94 97 SER A O 1
#

Sequence (97 aa):
AVNPWIPRVILFLALLLPICVLLFTNPAESQFRQIGEYQNVPVMTPVNHPQINNWLPSIEQCIERYVKHHAEDSLPVEVIATGGQNNQLILNYIHDS

Organism: Vibrio parahaemolyticus (NCBI:txid670)

Nearest PDB structures (foldseek):
  6uue-assembly1_A  TM=9.609E-01  e=3.202E-07  Vibrio vulnificus
  8alo-assembly1_A  TM=9.432E-01  e=8.096E-07  Vibrio cholerae
  7nn6-assembly1_A  TM=8.443E-01  e=1.885E-07  Vibrio cholerae
  7mqa-assembly1_L7  TM=2.568E-01  e=4.997E+00  Homo sapiens

pLDDT: mean 91.99, std 6.48, range [64.75, 97.44]

Secondary structure (DSSP, 8-state):
---THHHHHHHHHHHHHHHHHHHH-PPPPPPEEEEEEETTEEEEEETTSPP-GGGHHHHHHHHHHHHHHSTTSPPPSEEEEEE-SSS-EEEEEE---

Radius of gyration: 23.18 Å; Cα contacts (8 Å, |Δi|>4): 95; chains: 1; bounding box: 51×28×66 Å

Foldseek 3Di:
DDDPVVVVVVVVCVVVVVVCCVVPDDPDDFAWDFPDAEPNATEIEGPPADDQPVCVVVVNVVLVVVCVVQVVDFAFNYWYWHDNPVVDIDIDGHGDD